Protein AF-A0A519QHW5-F1 (afdb_monomer)

Nearest PDB structures (foldseek):
  7q6m-assembly1_D  TM=9.576E-01  e=1.351E-06  Yersinia pseudotuberculosis
  3zho-assembly1_A-2  TM=9.157E-01  e=2.040E-06  Escherichia coli
  3b6i-assembly1_A  TM=9.282E-01  e=2.684E-06  Escherichia coli K-12
  3b6m-assembly1_A-2  TM=9.186E-01  e=3.533E-06  Escherichia coli K-12
  4yqe-assembly1_A-2  TM=9.056E-01  e=3.533E-06  Escherichia coli K-12

Mean predicted aligned error: 2.3 Å

Secondary structure (DSSP, 8-state):
-EEEEEEE--SSSHHHHHHHHHHHHHHTSTTEEEEEEEPPP-S-HHHHHHTT-----SSPB--

Structure (mmCIF, N/CA/C/O backbone):
data_AF-A0A519QHW5-F1
#
_entry.id   AF-A0A519QHW5-F1
#
loop_
_atom_site.group_PDB
_atom_site.id
_atom_site.type_symbol
_atom_site.label_atom_id
_atom_site.label_alt_id
_atom_site.label_comp_id
_atom_site.label_asym_id
_atom_site.label_entity_id
_atom_site.label_seq_id
_atom_site.pdbx_PDB_ins_code
_atom_site.Cartn_x
_atom_site.Cartn_y
_atom_site.Cartn_z
_atom_site.occupancy
_atom_site.B_iso_or_equiv
_atom_site.auth_seq_id
_atom_site.auth_comp_id
_atom_site.auth_asym_id
_atom_site.auth_atom_id
_atom_site.pdbx_PDB_model_num
ATOM 1 N N . MET A 1 1 ? -11.334 9.420 18.558 1.00 85.31 1 MET A N 1
ATOM 2 C CA . MET A 1 1 ? -11.344 8.884 17.184 1.00 85.31 1 MET A CA 1
ATOM 3 C C . MET A 1 1 ? -9.921 8.930 16.678 1.00 85.31 1 MET A C 1
ATOM 5 O O . MET A 1 1 ? -9.317 9.995 16.743 1.00 85.31 1 MET A O 1
ATOM 9 N N . THR A 1 2 ? -9.387 7.790 16.257 1.00 97.75 2 THR A N 1
ATOM 10 C CA . THR A 1 2 ? -7.999 7.658 15.801 1.00 97.75 2 THR A CA 1
ATOM 11 C C . THR A 1 2 ? -7.998 7.376 14.307 1.00 97.75 2 THR A C 1
ATOM 13 O O . THR A 1 2 ? -8.771 6.551 13.820 1.00 97.75 2 THR A O 1
ATOM 16 N N . THR A 1 3 ? -7.143 8.072 13.573 1.00 97.88 3 THR A N 1
ATOM 17 C CA . THR A 1 3 ? -6.963 7.889 12.134 1.00 97.88 3 THR A CA 1
ATOM 18 C C . THR A 1 3 ? -5.589 7.283 11.882 1.00 97.88 3 THR A C 1
ATOM 20 O O . THR A 1 3 ? -4.589 7.710 12.459 1.00 97.88 3 THR A O 1
ATOM 23 N N . VAL A 1 4 ? -5.541 6.258 11.037 1.00 98.31 4 VAL A N 1
ATOM 24 C CA . VAL A 1 4 ? -4.320 5.540 10.668 1.00 98.31 4 VAL A CA 1
ATOM 25 C C . VAL A 1 4 ? -4.134 5.637 9.161 1.00 98.31 4 VAL A C 1
ATOM 27 O O . VAL A 1 4 ? -5.063 5.400 8.395 1.00 98.31 4 VAL A O 1
ATOM 30 N N . LEU A 1 5 ? -2.917 5.955 8.728 1.00 98.44 5 LEU A N 1
ATOM 31 C CA . LEU A 1 5 ? -2.514 5.830 7.334 1.00 98.44 5 LEU A CA 1
ATOM 32 C C . LEU A 1 5 ? -1.547 4.657 7.209 1.00 98.44 5 LEU A C 1
ATOM 34 O O . LEU A 1 5 ? -0.431 4.710 7.726 1.00 98.44 5 LEU A O 1
ATOM 38 N N . VAL A 1 6 ? -1.956 3.624 6.481 1.00 98.62 6 VAL A N 1
ATOM 39 C CA . VAL A 1 6 ? -1.065 2.558 6.031 1.00 98.62 6 VAL A CA 1
ATOM 40 C C . VAL A 1 6 ? -0.465 2.998 4.700 1.00 98.62 6 VAL A C 1
ATOM 42 O O . VAL A 1 6 ? -1.035 2.790 3.628 1.00 98.62 6 VAL A O 1
ATOM 45 N N . LEU A 1 7 ? 0.673 3.684 4.784 1.00 98.50 7 LEU A N 1
ATOM 46 C CA . LEU A 1 7 ? 1.459 4.079 3.621 1.00 98.50 7 LEU A CA 1
ATOM 47 C C . LEU A 1 7 ? 2.427 2.953 3.263 1.00 98.50 7 LEU A C 1
ATOM 49 O O . LEU A 1 7 ? 3.181 2.496 4.121 1.00 98.50 7 LEU A O 1
ATOM 53 N N . TYR A 1 8 ? 2.442 2.538 2.000 1.00 98.44 8 TYR A N 1
ATOM 54 C CA . TYR A 1 8 ? 3.342 1.480 1.556 1.00 98.44 8 TYR A CA 1
ATOM 55 C C . TYR A 1 8 ? 3.997 1.775 0.202 1.00 98.44 8 TYR A C 1
ATOM 57 O O . TYR A 1 8 ? 3.514 2.579 -0.591 1.00 98.44 8 TYR A O 1
ATOM 65 N N . HIS A 1 9 ? 5.101 1.086 -0.077 1.00 97.69 9 HIS A N 1
ATOM 66 C CA . HIS A 1 9 ? 5.671 0.942 -1.417 1.00 97.69 9 HIS A CA 1
ATOM 67 C C . HIS A 1 9 ? 5.690 -0.548 -1.757 1.00 97.69 9 HIS A C 1
ATOM 69 O O . HIS A 1 9 ? 6.021 -1.379 -0.910 1.00 97.69 9 HIS A O 1
ATOM 75 N N . SER A 1 10 ? 5.267 -0.905 -2.967 1.00 97.50 10 SER A N 1
ATOM 76 C CA . SER A 1 10 ? 5.331 -2.282 -3.440 1.00 97.50 10 SER A CA 1
ATOM 77 C C . SER A 1 10 ? 5.599 -2.310 -4.927 1.00 97.50 10 SER A C 1
ATOM 79 O O . SER A 1 10 ? 4.938 -1.607 -5.680 1.00 97.50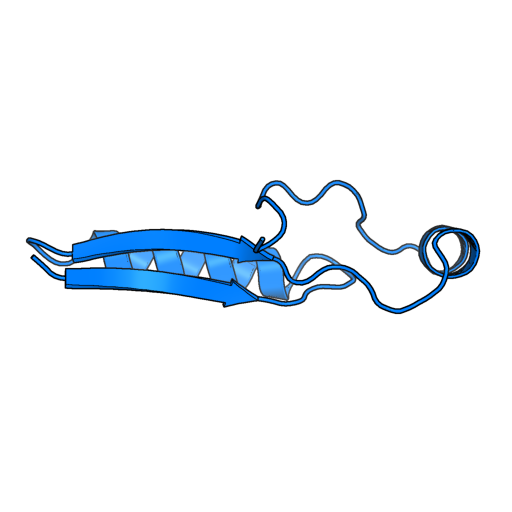 10 SER A O 1
ATOM 81 N N . THR A 1 11 ? 6.510 -3.182 -5.333 1.00 97.56 11 THR A N 1
ATOM 82 C CA . THR A 1 11 ? 6.846 -3.390 -6.741 1.00 97.56 11 THR A CA 1
ATOM 83 C C . THR A 1 11 ? 6.062 -4.551 -7.350 1.00 97.56 11 THR A C 1
ATOM 85 O O . THR A 1 11 ? 5.478 -4.422 -8.422 1.00 97.56 11 THR A O 1
ATOM 88 N N . TYR A 1 12 ? 5.991 -5.680 -6.639 1.00 97.38 12 TYR A N 1
ATOM 89 C CA . TYR A 1 12 ? 5.348 -6.914 -7.120 1.00 97.38 12 TYR A CA 1
ATOM 90 C C . TYR A 1 12 ? 4.046 -7.262 -6.374 1.00 97.38 12 TYR A C 1
ATOM 92 O O . TYR A 1 12 ? 3.494 -8.341 -6.557 1.00 97.38 12 TYR A O 1
ATOM 100 N N . GLY A 1 13 ? 3.546 -6.372 -5.509 1.00 97.62 13 GLY A N 1
ATOM 101 C CA . GLY A 1 13 ? 2.247 -6.523 -4.836 1.00 97.62 13 GLY A CA 1
ATOM 102 C C . GLY A 1 13 ? 2.264 -7.269 -3.495 1.00 97.62 13 GLY A C 1
ATOM 103 O O . GLY A 1 13 ? 1.259 -7.278 -2.791 1.00 97.62 13 GLY A O 1
ATOM 104 N N . HIS A 1 14 ? 3.387 -7.851 -3.066 1.00 98.19 14 HIS A N 1
ATOM 105 C CA . HIS A 1 14 ? 3.456 -8.513 -1.751 1.00 98.19 14 HIS A CA 1
ATOM 106 C C . HIS A 1 14 ? 3.199 -7.546 -0.588 1.00 98.19 14 HIS A C 1
ATOM 108 O O . HIS A 1 14 ? 2.494 -7.876 0.363 1.00 98.19 14 HIS A O 1
ATOM 114 N N . VAL A 1 15 ? 3.760 -6.339 -0.679 1.00 98.31 15 VAL A N 1
ATOM 115 C CA . VAL A 1 15 ? 3.595 -5.315 0.361 1.00 98.31 15 VAL A CA 1
ATOM 116 C C . VAL A 1 15 ? 2.225 -4.640 0.251 1.00 98.31 15 VAL A C 1
ATOM 118 O O . VAL A 1 15 ? 1.670 -4.270 1.275 1.00 98.31 15 VAL A O 1
ATOM 121 N N . GLU A 1 16 ? 1.633 -4.559 -0.945 1.00 98.31 16 GLU A N 1
ATOM 122 C CA . GLU A 1 16 ? 0.227 -4.152 -1.117 1.00 98.31 16 GLU A CA 1
ATOM 123 C C . GLU A 1 16 ? -0.708 -5.104 -0.355 1.00 98.31 16 GLU A C 1
ATOM 125 O O . GLU A 1 16 ? -1.509 -4.658 0.462 1.00 98.31 16 GLU A O 1
ATOM 130 N N . ALA A 1 17 ? -0.549 -6.420 -0.539 1.00 98.50 17 ALA A N 1
ATOM 131 C CA . ALA A 1 17 ? -1.347 -7.411 0.182 1.00 98.50 17 ALA A CA 1
ATOM 132 C C . ALA A 1 17 ? -1.154 -7.322 1.708 1.00 98.50 17 ALA A C 1
ATOM 134 O O . ALA A 1 17 ? -2.119 -7.418 2.467 1.00 98.50 17 ALA A O 1
ATOM 135 N N . LEU A 1 18 ? 0.085 -7.100 2.165 1.00 98.75 18 LEU A N 1
ATOM 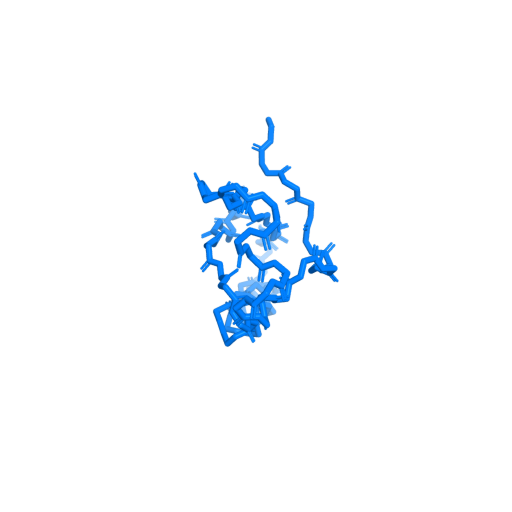136 C CA . LEU A 1 18 ? 0.375 -6.870 3.581 1.00 98.75 18 LEU A CA 1
ATOM 137 C C . LEU A 1 18 ? -0.289 -5.586 4.100 1.00 98.75 18 LEU A C 1
ATOM 139 O O . LEU A 1 18 ? -0.857 -5.597 5.188 1.00 98.75 18 LEU A O 1
ATOM 143 N N . ALA A 1 19 ? -0.232 -4.492 3.340 1.00 98.75 19 ALA A N 1
ATOM 144 C CA . ALA A 1 19 ? -0.820 -3.213 3.721 1.00 98.75 19 ALA A CA 1
ATOM 145 C C . ALA A 1 19 ? -2.342 -3.318 3.888 1.00 98.75 19 ALA A C 1
ATOM 147 O O . ALA A 1 19 ? -2.881 -2.813 4.874 1.00 98.75 19 ALA A O 1
ATOM 148 N N . GLU A 1 20 ? -3.021 -4.038 2.991 1.00 98.62 20 GLU A N 1
ATOM 149 C CA . GLU A 1 20 ? -4.455 -4.313 3.122 1.00 98.62 20 GLU A CA 1
ATOM 150 C C . GLU A 1 20 ? -4.771 -5.137 4.377 1.00 98.62 20 GLU A C 1
ATOM 152 O O . GLU A 1 20 ? -5.703 -4.807 5.109 1.00 98.62 20 GLU A O 1
ATOM 157 N N . ALA A 1 21 ? -3.964 -6.157 4.690 1.00 98.75 21 ALA A N 1
ATOM 158 C CA . ALA A 1 21 ? -4.135 -6.945 5.911 1.00 98.75 21 ALA A CA 1
ATOM 159 C C . ALA A 1 21 ? -3.920 -6.106 7.186 1.00 98.75 21 ALA A C 1
ATOM 161 O O . ALA A 1 21 ? -4.689 -6.214 8.141 1.00 98.75 21 ALA A O 1
ATOM 162 N N . VAL A 1 22 ? -2.912 -5.226 7.196 1.00 98.69 22 VAL A N 1
ATOM 163 C CA . VAL A 1 22 ? -2.659 -4.294 8.308 1.00 98.69 22 VAL A CA 1
ATOM 164 C C . VAL A 1 22 ? -3.827 -3.321 8.478 1.00 98.69 22 VAL A C 1
ATOM 166 O O . VAL A 1 22 ? -4.287 -3.106 9.599 1.00 98.69 22 VAL A O 1
ATOM 169 N N . ALA A 1 23 ? -4.339 -2.752 7.384 1.00 98.62 23 ALA A N 1
ATOM 170 C CA . ALA A 1 23 ? -5.481 -1.845 7.430 1.00 98.62 23 ALA A CA 1
ATOM 171 C C . ALA A 1 23 ? -6.766 -2.552 7.878 1.00 98.62 23 ALA A C 1
ATOM 173 O O . ALA A 1 23 ? -7.541 -1.970 8.635 1.00 98.62 23 ALA A O 1
ATOM 174 N N . ALA A 1 24 ? -6.983 -3.799 7.451 1.00 98.69 24 ALA A N 1
ATOM 175 C CA . ALA A 1 24 ? -8.089 -4.623 7.924 1.00 98.69 24 ALA A CA 1
ATOM 176 C C . ALA A 1 24 ? -8.023 -4.814 9.446 1.00 98.69 24 ALA A C 1
ATOM 178 O O . ALA A 1 24 ? -8.984 -4.472 10.127 1.00 98.69 24 ALA A O 1
ATOM 179 N N . GLY A 1 25 ? -6.870 -5.228 9.985 1.00 98.62 25 GLY A N 1
ATOM 180 C CA . GLY A 1 25 ? -6.687 -5.384 11.432 1.00 98.62 25 GLY A CA 1
ATOM 181 C C . GLY A 1 25 ? -6.842 -4.072 12.211 1.00 98.62 25 GLY A C 1
ATOM 182 O O . GLY A 1 25 ? -7.460 -4.045 13.270 1.00 98.62 25 GLY A O 1
ATOM 183 N N . ALA A 1 26 ? -6.357 -2.947 11.677 1.00 98.38 26 ALA A N 1
ATOM 184 C CA . ALA A 1 26 ? -6.546 -1.641 12.313 1.00 98.38 26 ALA A CA 1
ATOM 185 C C . ALA A 1 26 ? -8.030 -1.241 12.409 1.00 98.38 26 ALA A C 1
ATOM 187 O O . ALA A 1 26 ? -8.442 -0.646 13.404 1.00 98.38 26 ALA A O 1
ATOM 188 N N . ARG A 1 27 ? -8.837 -1.582 11.395 1.00 98.31 27 ARG A N 1
ATOM 189 C CA . ARG A 1 27 ? -10.283 -1.295 11.350 1.00 98.31 27 ARG A CA 1
ATOM 190 C C . ARG A 1 27 ? -11.107 -2.163 12.310 1.00 98.31 27 ARG A C 1
ATOM 192 O O . ARG A 1 27 ? -12.265 -1.833 12.544 1.00 98.31 27 ARG A O 1
ATOM 199 N N . GLU A 1 28 ? -10.544 -3.231 12.877 1.00 98.56 28 GLU A N 1
ATOM 200 C CA . GLU A 1 28 ? -11.217 -4.044 13.905 1.00 98.56 28 GLU A CA 1
ATOM 201 C C . GLU A 1 28 ? -11.288 -3.337 15.270 1.00 98.56 28 GLU A 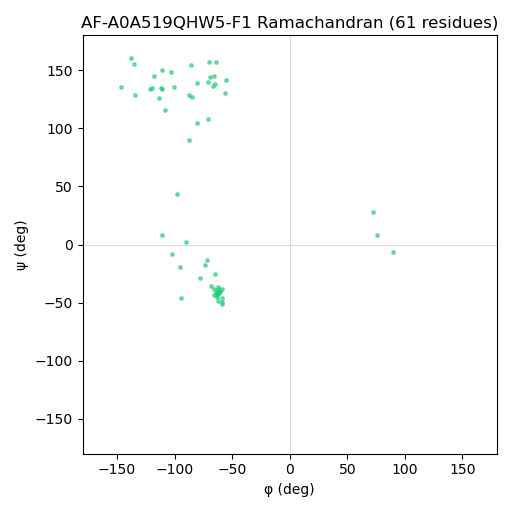C 1
ATOM 203 O O . GLU A 1 28 ? -12.094 -3.709 16.122 1.00 98.56 28 GLU A O 1
ATOM 208 N N . VAL A 1 29 ? -10.467 -2.305 15.494 1.00 98.50 29 VAL A N 1
ATOM 209 C CA . VAL A 1 29 ? -10.420 -1.573 16.765 1.00 98.50 29 VAL A CA 1
ATOM 210 C C . VAL A 1 29 ? -11.486 -0.474 16.796 1.00 98.50 29 VAL A C 1
ATOM 212 O O . VAL A 1 29 ? -11.545 0.391 15.920 1.00 98.50 29 VAL A O 1
ATOM 215 N N . GLU A 1 30 ? -12.312 -0.463 17.846 1.00 98.19 30 GLU A N 1
ATOM 216 C CA . GLU A 1 30 ? -13.378 0.528 18.013 1.00 98.19 30 GLU A CA 1
ATOM 217 C C . GLU A 1 30 ? -12.835 1.969 17.980 1.00 98.19 30 GLU A C 1
ATOM 219 O O . GLU A 1 30 ? -11.878 2.329 18.669 1.00 98.19 30 GLU A O 1
ATOM 224 N N . GLY A 1 31 ? -13.464 2.820 17.163 1.00 97.69 31 GLY A N 1
ATOM 225 C CA . GLY A 1 31 ? -13.088 4.227 17.026 1.00 97.69 31 GLY A CA 1
ATOM 226 C C . GLY A 1 31 ? -11.823 4.486 16.196 1.00 97.69 31 GLY A C 1
ATOM 227 O O . GLY A 1 31 ? -11.371 5.641 16.162 1.00 97.69 31 GLY A O 1
ATOM 228 N N . VAL A 1 32 ? -11.273 3.460 15.531 1.00 98.62 32 VAL A N 1
ATOM 229 C CA . VAL A 1 32 ? -10.153 3.563 14.586 1.00 98.62 32 VAL A CA 1
ATOM 230 C C . VAL A 1 32 ? -10.658 3.533 13.145 1.00 98.62 32 VAL A C 1
ATOM 232 O O . VAL A 1 32 ? -11.491 2.720 12.758 1.00 98.62 32 VAL A O 1
ATOM 235 N N . THR A 1 33 ? -10.119 4.430 12.328 1.00 98.31 33 THR A N 1
ATOM 236 C CA . THR A 1 33 ? -10.270 4.412 10.868 1.00 98.31 33 THR A CA 1
ATOM 237 C C . THR A 1 33 ? -8.897 4.241 10.239 1.00 98.31 33 THR A C 1
ATOM 239 O O . THR A 1 33 ? -7.911 4.743 10.781 1.00 98.31 33 THR A O 1
ATOM 242 N N . ALA A 1 34 ? -8.820 3.526 9.117 1.00 98.38 34 ALA A N 1
ATOM 243 C CA . ALA A 1 34 ? -7.564 3.306 8.414 1.00 98.38 34 ALA A CA 1
ATOM 244 C C . ALA A 1 34 ? -7.721 3.526 6.909 1.00 98.38 34 ALA A C 1
ATOM 246 O O . ALA A 1 34 ? -8.594 2.914 6.286 1.00 98.38 34 ALA A O 1
ATOM 247 N N . ASP A 1 35 ? -6.836 4.340 6.343 1.00 98.44 35 ASP A N 1
ATOM 248 C CA . ASP A 1 35 ? -6.665 4.527 4.904 1.00 98.44 35 ASP A CA 1
ATOM 249 C C . ASP A 1 35 ? -5.422 3.782 4.418 1.00 98.44 35 ASP A C 1
ATOM 251 O O . ASP A 1 35 ? -4.426 3.678 5.137 1.00 98.44 35 ASP A O 1
ATOM 255 N N . VAL A 1 36 ? -5.463 3.299 3.177 1.00 98.56 36 VAL A N 1
ATOM 256 C CA . VAL A 1 36 ? -4.316 2.688 2.494 1.00 98.56 36 VAL A CA 1
ATOM 257 C C . VAL A 1 36 ? -3.928 3.592 1.332 1.00 98.56 36 VAL A C 1
ATOM 259 O O . VAL A 1 36 ? -4.766 3.927 0.493 1.00 98.56 36 VAL A O 1
ATOM 262 N N . LYS A 1 37 ? -2.659 4.000 1.273 1.00 98.56 37 LYS A N 1
ATOM 263 C CA . LYS A 1 37 ? -2.105 4.743 0.133 1.00 98.56 37 LYS A CA 1
ATOM 264 C C . LYS A 1 37 ? -0.752 4.174 -0.254 1.00 98.56 37 LYS A C 1
ATOM 266 O O . LYS A 1 37 ? -0.038 3.621 0.584 1.00 98.56 37 LYS A O 1
ATOM 271 N N . ARG A 1 38 ? -0.374 4.365 -1.515 1.00 98.06 38 ARG A N 1
ATOM 272 C CA . ARG A 1 38 ? 0.923 3.928 -2.032 1.00 98.06 38 ARG A CA 1
ATOM 273 C C . ARG A 1 38 ? 1.853 5.084 -2.367 1.00 98.06 38 ARG A C 1
ATOM 275 O O . ARG A 1 38 ? 1.424 6.164 -2.774 1.00 98.06 38 ARG A O 1
ATOM 282 N N . VAL A 1 39 ? 3.143 4.824 -2.242 1.00 97.06 39 VAL A N 1
ATOM 283 C CA . VAL A 1 39 ? 4.217 5.649 -2.798 1.00 97.06 39 VAL A CA 1
ATOM 284 C C . VAL A 1 39 ? 4.362 5.298 -4.288 1.00 97.06 39 VAL A C 1
ATOM 286 O O . VAL A 1 39 ? 4.235 4.122 -4.645 1.00 97.06 39 VAL A O 1
ATOM 289 N N . PRO A 1 40 ? 4.574 6.280 -5.183 1.00 95.00 40 PRO A N 1
ATOM 290 C CA . PRO A 1 40 ? 4.815 5.997 -6.594 1.00 95.00 40 PRO A CA 1
ATOM 291 C C . PRO A 1 40 ? 6.121 5.221 -6.791 1.00 95.00 40 PRO A C 1
ATOM 293 O O . PRO A 1 40 ? 7.032 5.286 -5.964 1.00 95.00 40 PRO A O 1
ATOM 296 N N . GLU A 1 41 ? 6.226 4.514 -7.915 1.00 94.62 41 GLU A N 1
ATOM 297 C CA . GLU A 1 41 ? 7.512 3.957 -8.324 1.00 94.62 41 GLU A CA 1
ATOM 298 C C . GLU A 1 41 ? 8.473 5.068 -8.750 1.00 94.62 41 GLU A C 1
ATOM 300 O O . GLU A 1 41 ? 8.062 6.076 -9.327 1.00 94.62 41 GLU A O 1
ATOM 305 N N . LEU A 1 42 ? 9.759 4.879 -8.445 1.00 90.50 42 LEU A N 1
ATOM 306 C CA . LEU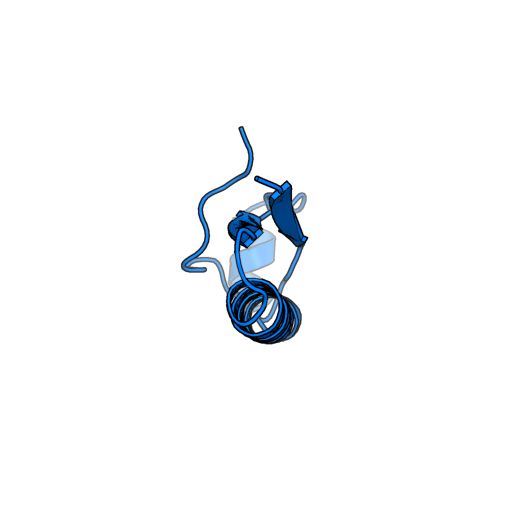 A 1 42 ? 10.810 5.872 -8.712 1.00 90.50 42 LEU A CA 1
ATOM 307 C C . LEU A 1 42 ? 11.653 5.536 -9.944 1.00 90.50 42 LEU A C 1
ATOM 309 O O . LEU A 1 42 ? 12.478 6.340 -10.376 1.00 90.50 42 LEU A O 1
ATOM 313 N N . VAL A 1 43 ? 11.464 4.342 -10.502 1.00 95.50 43 VAL A N 1
ATOM 314 C CA . VAL A 1 43 ? 12.106 3.939 -11.751 1.00 95.50 43 VAL A CA 1
ATOM 315 C C . VAL A 1 43 ? 11.279 4.414 -12.951 1.00 95.50 43 VAL A C 1
ATOM 317 O O . VAL A 1 43 ? 10.061 4.567 -12.832 1.00 95.50 43 VAL A O 1
ATOM 320 N N . PRO A 1 44 ? 11.899 4.613 -14.128 1.00 96.94 44 PRO A N 1
ATOM 321 C CA . PRO A 1 44 ? 11.160 4.898 -15.352 1.00 96.94 44 PRO A CA 1
ATOM 322 C C . PRO A 1 44 ? 10.105 3.825 -15.649 1.00 96.94 44 PRO A C 1
ATOM 324 O O . PRO A 1 44 ? 10.354 2.631 -15.473 1.00 96.94 44 PRO A O 1
ATOM 327 N N . GLU A 1 45 ? 8.942 4.240 -16.153 1.00 94.50 45 GLU A N 1
ATOM 328 C CA . GLU A 1 45 ? 7.814 3.334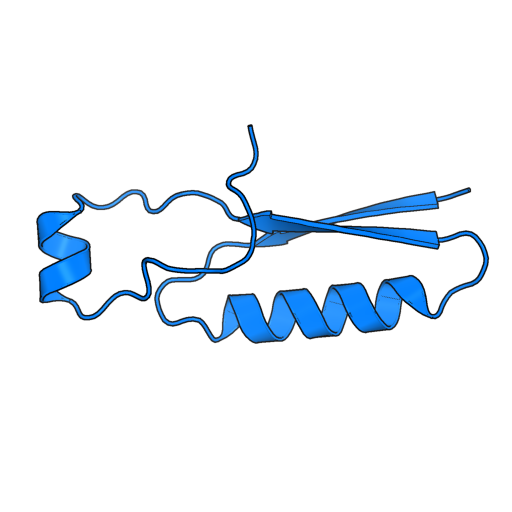 -16.404 1.00 94.50 45 GLU A CA 1
ATOM 329 C C . GLU A 1 45 ? 8.166 2.204 -17.385 1.00 94.50 45 GLU A C 1
ATOM 331 O O . GLU A 1 45 ? 7.765 1.060 -17.186 1.00 94.50 45 GLU A O 1
ATOM 336 N N . GLU A 1 46 ? 8.962 2.492 -18.416 1.00 96.69 46 GLU A N 1
ATOM 337 C CA . GLU A 1 46 ? 9.415 1.485 -19.382 1.00 96.69 46 GLU A CA 1
ATOM 338 C C . GLU A 1 46 ? 10.250 0.382 -18.709 1.00 96.69 46 GLU A C 1
ATOM 340 O O . GLU A 1 46 ? 10.033 -0.810 -18.947 1.00 96.69 46 GLU A O 1
ATOM 345 N N . LEU A 1 47 ? 11.134 0.767 -17.780 1.00 97.31 47 LEU A N 1
ATOM 346 C CA . LEU A 1 47 ? 11.909 -0.185 -16.991 1.00 97.31 47 LEU A CA 1
ATOM 347 C C . LEU A 1 47 ? 10.997 -1.005 -16.072 1.00 97.31 47 LEU A C 1
ATOM 349 O O . LEU A 1 47 ? 11.132 -2.226 -16.026 1.00 97.31 47 LEU A O 1
ATOM 353 N N . ALA A 1 48 ? 10.034 -0.365 -15.407 1.00 97.19 48 ALA A N 1
ATOM 354 C CA . ALA A 1 48 ? 9.062 -1.050 -14.558 1.00 97.19 48 ALA A CA 1
ATOM 355 C C . ALA A 1 48 ? 8.253 -2.100 -15.343 1.00 97.19 48 ALA A C 1
ATOM 357 O O . ALA A 1 48 ? 8.135 -3.247 -14.909 1.00 97.19 48 ALA A O 1
ATOM 358 N N . ARG A 1 49 ? 7.755 -1.741 -16.536 1.00 96.00 49 ARG A N 1
ATOM 359 C CA . ARG A 1 49 ? 7.011 -2.654 -17.420 1.00 96.00 49 ARG A CA 1
ATOM 360 C C . ARG A 1 49 ? 7.870 -3.833 -17.866 1.00 96.00 49 ARG A C 1
ATOM 362 O O . ARG A 1 49 ? 7.435 -4.974 -17.744 1.00 96.00 49 ARG A O 1
ATOM 369 N N . SER A 1 50 ? 9.091 -3.571 -18.338 1.00 97.75 50 SER A N 1
ATOM 370 C CA . SER A 1 50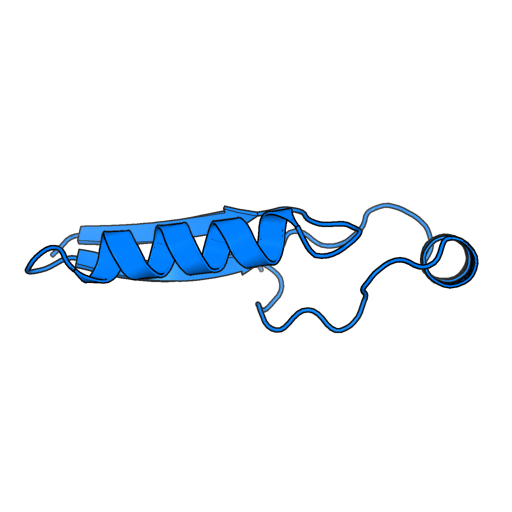 ? 10.017 -4.630 -18.774 1.00 97.75 50 SER A CA 1
ATOM 371 C C . SER A 1 50 ? 10.460 -5.555 -17.632 1.00 97.75 50 SER A C 1
ATOM 373 O O . SER A 1 50 ? 10.756 -6.724 -17.869 1.00 97.75 50 SER A O 1
ATOM 375 N N . SER A 1 51 ? 10.439 -5.056 -16.392 1.00 97.75 51 SER A N 1
ATOM 376 C CA . SER A 1 51 ? 10.797 -5.802 -15.181 1.00 97.75 51 SER A CA 1
ATOM 377 C C . SER A 1 51 ? 9.605 -6.517 -14.529 1.00 97.75 51 SER A C 1
ATOM 379 O O . SER A 1 51 ? 9.765 -7.131 -13.478 1.00 97.75 51 SER A O 1
ATOM 381 N N . GLY A 1 52 ? 8.405 -6.445 -15.120 1.00 97.06 52 GLY A N 1
ATOM 382 C CA . GLY A 1 52 ? 7.213 -7.130 -14.610 1.00 97.06 52 GLY A CA 1
ATOM 383 C C . GLY A 1 52 ? 6.621 -6.518 -13.337 1.00 97.06 52 GLY A C 1
ATOM 384 O O . GLY A 1 52 ? 6.026 -7.234 -12.532 1.00 97.06 52 GLY A O 1
ATOM 385 N N . TYR A 1 53 ? 6.795 -5.212 -13.123 1.00 97.75 53 TYR A N 1
ATOM 386 C CA . TYR A 1 53 ? 6.230 -4.523 -11.962 1.00 97.75 53 TYR A CA 1
ATOM 387 C C . TYR A 1 53 ? 4.699 -4.513 -12.036 1.00 97.75 53 TYR A C 1
ATOM 389 O O . TYR A 1 53 ? 4.112 -4.348 -13.109 1.00 97.75 53 TYR A O 1
ATOM 397 N N . LYS A 1 54 ? 4.041 -4.615 -10.878 1.00 96.88 54 LYS A N 1
ATOM 398 C CA . LYS A 1 54 ? 2.595 -4.417 -10.761 1.00 96.88 54 LYS A CA 1
ATOM 399 C C . LYS A 1 54 ? 2.292 -2.918 -10.716 1.00 96.88 54 LYS A C 1
ATOM 401 O O . LYS A 1 54 ? 2.512 -2.267 -9.695 1.00 96.88 54 LYS A O 1
ATOM 406 N N . LEU A 1 55 ? 1.785 -2.372 -11.818 1.00 94.06 55 LEU A N 1
ATOM 407 C CA . LEU A 1 55 ? 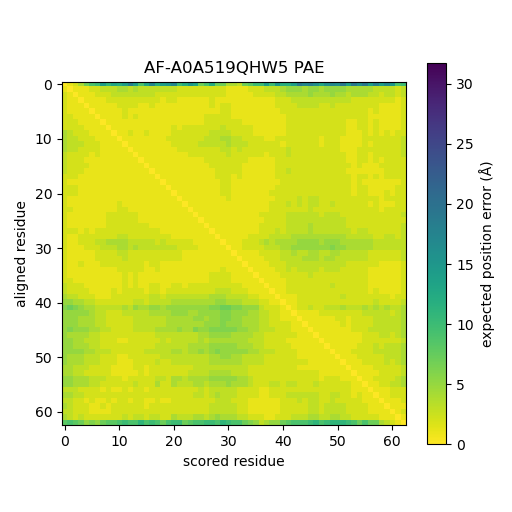1.525 -0.932 -11.974 1.00 94.06 55 LEU A CA 1
ATOM 408 C C . LEU A 1 55 ? 0.076 -0.528 -11.656 1.00 94.06 55 LEU A C 1
ATOM 410 O O . LEU A 1 55 ? -0.195 0.636 -11.370 1.00 94.06 55 LEU A O 1
ATOM 414 N N . ASP A 1 56 ? -0.844 -1.485 -11.673 1.00 95.00 56 ASP A N 1
ATOM 415 C CA . ASP A 1 56 ? -2.289 -1.342 -11.480 1.00 95.00 56 ASP A C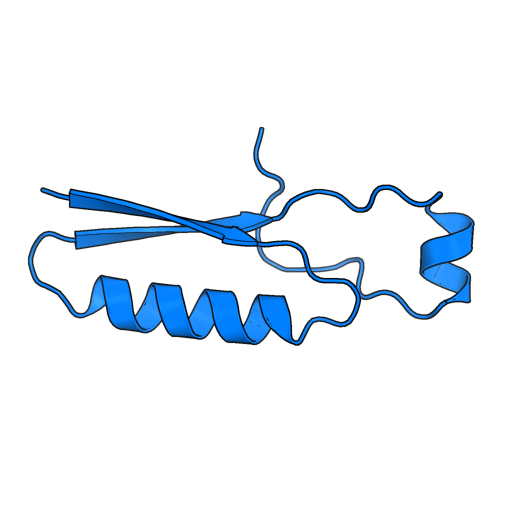A 1
ATOM 416 C C . ASP A 1 56 ? -2.719 -1.664 -10.038 1.00 95.0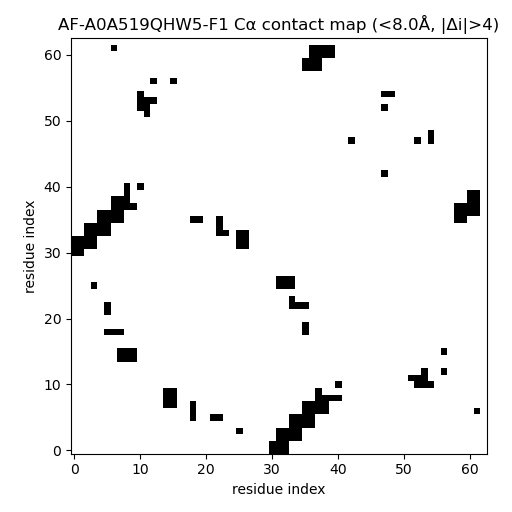0 56 ASP A C 1
ATOM 418 O O . ASP A 1 56 ? -3.698 -2.362 -9.786 1.00 95.00 56 ASP A O 1
ATOM 422 N N . GLN A 1 57 ? -1.957 -1.164 -9.066 1.00 96.50 57 GLN A N 1
ATOM 423 C CA . GLN A 1 57 ? -2.269 -1.347 -7.647 1.00 96.50 57 GLN A CA 1
ATOM 424 C C . GLN A 1 57 ? -3.497 -0.531 -7.240 1.00 96.50 57 GLN A C 1
ATOM 426 O O . GLN A 1 57 ? -3.648 0.619 -7.660 1.00 96.50 57 GLN A O 1
ATOM 431 N N . ALA A 1 58 ? -4.348 -1.124 -6.400 1.00 96.75 58 ALA A N 1
ATOM 432 C CA . ALA A 1 58 ? -5.657 -0.563 -6.065 1.00 96.75 58 ALA A CA 1
ATOM 433 C C . ALA A 1 58 ? -5.555 0.724 -5.233 1.00 96.75 58 ALA A C 1
ATOM 435 O O . ALA A 1 58 ? -6.353 1.647 -5.407 1.00 96.75 58 ALA A O 1
ATOM 436 N N . ALA A 1 59 ? -4.565 0.795 -4.339 1.00 97.75 59 ALA A N 1
ATOM 437 C CA . ALA A 1 59 ? -4.378 1.950 -3.477 1.00 97.75 59 ALA A CA 1
ATOM 438 C C . ALA A 1 59 ? -3.975 3.199 -4.289 1.00 97.75 59 ALA A C 1
ATOM 440 O O . ALA A 1 59 ? -3.092 3.129 -5.157 1.00 97.75 59 ALA A O 1
ATOM 441 N N . PRO A 1 60 ? -4.567 4.371 -4.001 1.00 97.75 60 PRO A N 1
ATOM 442 C CA . PRO A 1 60 ? -4.193 5.613 -4.660 1.00 97.75 60 PRO A CA 1
ATOM 443 C C . PRO A 1 60 ? -2.800 6.074 -4.220 1.00 97.75 60 PRO A C 1
ATOM 445 O O . PRO A 1 60 ? -2.324 5.747 -3.128 1.00 97.75 60 PRO A O 1
ATOM 448 N N . ILE A 1 61 ? -2.156 6.882 -5.064 1.00 96.88 61 ILE A N 1
ATOM 449 C CA . ILE A 1 61 ? -0.896 7.538 -4.704 1.00 96.88 61 ILE A CA 1
ATOM 450 C C . ILE A 1 61 ? -1.144 8.529 -3.560 1.00 96.88 61 ILE A C 1
ATOM 452 O O . ILE A 1 61 ? -2.134 9.261 -3.556 1.00 96.88 61 ILE A O 1
ATOM 456 N N . ALA A 1 62 ? -0.237 8.558 -2.585 1.00 96.44 62 ALA A N 1
ATOM 457 C CA . ALA A 1 62 ? -0.222 9.585 -1.554 1.00 96.44 62 ALA A CA 1
ATOM 458 C C . ALA A 1 62 ? 0.216 10.941 -2.137 1.00 96.44 62 ALA A C 1
ATOM 460 O O . ALA A 1 62 ? 1.387 11.128 -2.461 1.00 96.44 62 ALA A O 1
ATOM 461 N N . THR A 1 63 ? -0.744 11.863 -2.258 1.00 87.69 63 THR A N 1
ATOM 462 C CA . THR A 1 63 ? -0.576 13.282 -2.620 1.00 87.69 63 THR A CA 1
ATOM 463 C C . THR A 1 63 ? -0.972 14.190 -1.471 1.00 87.69 63 THR A C 1
ATOM 465 O O . THR A 1 63 ? -1.947 13.810 -0.771 1.00 87.69 63 THR A O 1
#

Foldseek 3Di:
DEEEELEEEDFACPVVVVSVVVQVVQVVDPPYHYAYAYADDPDDPVVSVVVVTDPPRPHYHDD

Radius of gyration: 13.41 Å; Cα contacts (8 Å, |Δi|>4): 88; chains: 1; bounding box: 26×22×37 Å

Sequence (63 aa):
MTTVLVLYHSTYGHVEALAEAVAAGAREVEGVTADVKRVPELVPEELARSSGYKLDQAAPIAT

pLDDT: mean 97.14, std 2.42, range [85.31, 98.75]

Solvent-accessible surface area (backbone atoms only — not comparable to full-atom values): 3823 Å² total; per-residue (Å²): 124,46,80,42,76,42,71,42,66,54,54,77,45,67,48,50,57,48,44,52,51,53,36,54,60,48,48,72,42,88,63,37,46,56,48,64,28,24,58,78,80,89,66,59,68,70,59,38,58,78,68,64,45,56,81,84,62,88,52,50,71,74,125